Protein AF-A0AAV4M5F4-F1 (afdb_monomer)

Mean predicted aligned error: 12.58 Å

Secondary structure (DSSP, 8-state):
-HHHH-SHHHHHHIIIII-TTSS-TTHHHHSEEEEEGGG--TTTS-S--EETTEE-SEEEEES-B--TTSTTTTSBPHHHHHHHHHHHHHHHHHHHHHHHHHHHHHHHS-SS-HHHHHHHHHHHHHHHHHHHHHHHHHHHHHHHHHHHHHHHTTS------

Sequence (161 aa):
MIAYTSDFIPRLVYIFVTSDNQTLDGYINNSLSYFDANHFSDETRPYQKELDNVTVPVCRYQDYRNPPNQTDQYELNMKYWHIFAARLSFVVVFEHLVFFITSILAYMIPDIPKSVQQKIMRKRHLAREALYKTEAEEARTILETTEETLTGEGDSVILPC

Structure (mmCIF, N/CA/C/O backbone):
data_AF-A0AAV4M5F4-F1
#
_entry.id   AF-A0AAV4M5F4-F1
#
loop_
_atom_site.group_PDB
_atom_site.id
_atom_site.type_symbol
_atom_site.label_atom_id
_atom_site.label_alt_id
_atom_site.label_comp_id
_atom_site.label_asym_id
_atom_site.label_entity_id
_atom_site.label_seq_id
_atom_site.pdbx_PDB_ins_code
_atom_site.Cartn_x
_atom_site.Cartn_y
_atom_site.Cartn_z
_atom_site.occupancy
_atom_site.B_iso_or_equiv
_atom_site.auth_seq_id
_atom_site.auth_comp_id
_atom_site.auth_asym_id
_atom_site.auth_atom_id
_atom_site.pdbx_PDB_model_num
ATOM 1 N N . MET A 1 1 ? -9.154 -0.513 -0.444 1.00 59.09 1 MET A N 1
ATOM 2 C CA . MET A 1 1 ? -9.026 0.237 -1.717 1.00 59.09 1 MET A CA 1
ATOM 3 C C . MET A 1 1 ? -7.723 1.036 -1.779 1.00 59.09 1 MET A C 1
ATOM 5 O O . MET A 1 1 ? -6.934 0.783 -2.677 1.00 59.09 1 MET A O 1
ATOM 9 N N . ILE A 1 2 ? -7.439 1.899 -0.788 1.00 69.00 2 ILE A N 1
ATOM 10 C CA . ILE A 1 2 ? -6.253 2.784 -0.763 1.00 69.00 2 ILE A CA 1
ATOM 11 C C . ILE A 1 2 ? -4.922 2.033 -0.970 1.00 69.00 2 ILE A C 1
ATOM 13 O O . ILE A 1 2 ? -4.084 2.507 -1.717 1.00 69.00 2 ILE A O 1
ATOM 17 N N . ALA A 1 3 ? -4.726 0.841 -0.399 1.00 69.62 3 ALA A N 1
ATOM 18 C CA . ALA A 1 3 ? -3.448 0.123 -0.523 1.00 69.62 3 ALA A CA 1
ATOM 19 C C . ALA A 1 3 ? -3.118 -0.380 -1.946 1.00 69.62 3 ALA A C 1
ATOM 21 O O . ALA A 1 3 ? -1.946 -0.526 -2.290 1.00 69.62 3 ALA A O 1
ATOM 22 N N . TYR A 1 4 ? -4.140 -0.656 -2.762 1.00 70.00 4 TYR A N 1
ATOM 23 C CA . TYR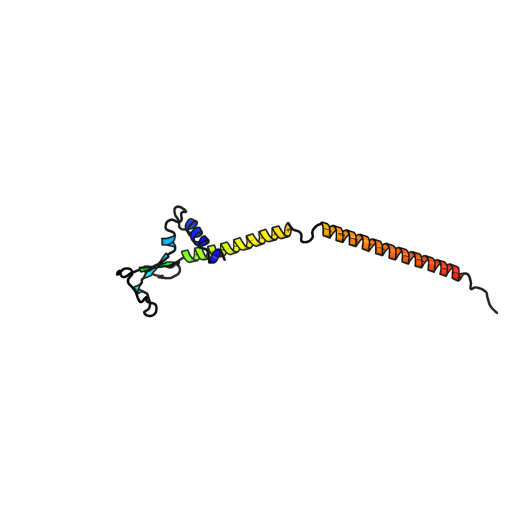 A 1 4 ? -3.973 -1.284 -4.078 1.00 70.00 4 TYR A CA 1
ATOM 24 C C . TYR A 1 4 ? -4.160 -0.306 -5.235 1.00 70.00 4 TYR A C 1
ATOM 26 O O . TYR A 1 4 ? -3.447 -0.412 -6.227 1.00 70.00 4 TYR A O 1
ATOM 34 N N . THR A 1 5 ? -5.082 0.654 -5.114 1.00 76.50 5 THR A N 1
ATOM 35 C CA . THR A 1 5 ? -5.358 1.628 -6.183 1.00 76.50 5 THR A CA 1
ATOM 36 C C . THR A 1 5 ? -4.598 2.943 -6.010 1.00 76.50 5 THR A C 1
ATOM 38 O O . THR A 1 5 ? -4.584 3.746 -6.935 1.00 76.50 5 THR A O 1
ATOM 41 N N . SER A 1 6 ? -3.993 3.194 -4.841 1.00 84.50 6 SER A N 1
ATOM 42 C CA . SER A 1 6 ? -3.204 4.406 -4.595 1.00 84.50 6 SER A CA 1
ATOM 43 C C . SER A 1 6 ? -1.714 4.163 -4.796 1.00 84.50 6 SER A C 1
ATOM 45 O O . SER A 1 6 ? -1.167 3.127 -4.413 1.00 84.50 6 SER A O 1
ATOM 47 N N . ASP A 1 7 ? -1.039 5.192 -5.298 1.00 84.50 7 ASP A N 1
ATOM 48 C CA . ASP A 1 7 ? 0.417 5.249 -5.426 1.00 84.50 7 ASP A CA 1
ATOM 49 C C . ASP A 1 7 ? 1.117 5.615 -4.099 1.00 84.50 7 ASP A C 1
ATOM 51 O O . ASP A 1 7 ? 2.319 5.861 -4.049 1.00 84.50 7 ASP A O 1
ATOM 55 N N . PHE A 1 8 ? 0.368 5.662 -2.993 1.00 89.19 8 PHE A N 1
ATOM 56 C CA . PHE A 1 8 ? 0.892 6.027 -1.677 1.00 89.19 8 PHE A CA 1
ATOM 57 C C . PHE A 1 8 ? 1.964 5.049 -1.171 1.00 89.19 8 PHE A C 1
ATOM 59 O O . PHE A 1 8 ? 3.065 5.466 -0.825 1.00 89.19 8 PHE A O 1
ATOM 66 N N . ILE A 1 9 ? 1.666 3.745 -1.166 1.00 91.00 9 ILE A N 1
ATOM 67 C CA . ILE A 1 9 ? 2.584 2.710 -0.665 1.00 91.00 9 ILE A CA 1
ATOM 68 C C . ILE A 1 9 ? 3.898 2.650 -1.461 1.00 91.00 9 ILE A C 1
ATOM 70 O O . ILE A 1 9 ? 4.954 2.732 -0.838 1.00 91.00 9 ILE A O 1
ATOM 74 N N . PRO A 1 10 ? 3.898 2.543 -2.804 1.00 91.06 10 PRO A N 1
ATOM 75 C CA . PRO A 1 10 ? 5.152 2.496 -3.558 1.00 91.06 10 PRO A CA 1
ATOM 76 C C . PRO A 1 10 ? 5.992 3.779 -3.428 1.00 91.06 10 PRO A C 1
ATOM 78 O O . PRO A 1 10 ? 7.217 3.682 -3.390 1.00 91.06 10 PRO A O 1
ATOM 81 N N . ARG A 1 11 ? 5.379 4.967 -3.300 1.00 91.94 11 ARG A N 1
ATOM 82 C CA . ARG A 1 11 ? 6.110 6.219 -3.010 1.00 91.94 11 ARG A CA 1
ATOM 83 C C . ARG A 1 11 ? 6.744 6.213 -1.626 1.00 91.94 11 ARG A C 1
ATOM 85 O O . ARG A 1 11 ? 7.887 6.633 -1.478 1.00 91.94 11 ARG A O 1
ATOM 92 N N . LEU A 1 12 ? 6.017 5.715 -0.628 1.00 91.25 12 LEU A N 1
ATOM 93 C CA . LEU A 1 12 ? 6.517 5.584 0.736 1.00 91.25 12 LEU A CA 1
ATOM 94 C C . LEU A 1 12 ? 7.715 4.629 0.787 1.00 91.25 12 LEU A C 1
ATOM 96 O O . LEU A 1 12 ? 8.767 4.981 1.313 1.00 91.25 12 LEU A O 1
ATOM 100 N N . VAL A 1 13 ? 7.580 3.450 0.175 1.00 92.50 13 VAL A N 1
ATOM 101 C CA . VAL A 1 13 ? 8.669 2.469 0.068 1.00 92.50 13 VAL A CA 1
ATOM 102 C C . VAL A 1 13 ? 9.872 3.078 -0.649 1.00 92.50 13 VAL A C 1
ATOM 104 O O . VAL A 1 13 ? 10.993 2.901 -0.187 1.00 92.50 13 VAL A O 1
ATOM 107 N N . TYR A 1 14 ? 9.662 3.844 -1.723 1.00 92.69 14 TYR A N 1
ATOM 108 C CA . TYR A 1 14 ? 10.759 4.526 -2.407 1.00 92.69 14 TYR A CA 1
ATOM 109 C C . TYR A 1 14 ? 11.510 5.492 -1.488 1.00 92.69 14 TYR A C 1
ATOM 111 O O . TYR A 1 14 ? 12.728 5.390 -1.390 1.00 92.69 14 TYR A O 1
ATOM 119 N N . ILE A 1 15 ? 10.800 6.378 -0.781 1.00 92.94 15 ILE A N 1
ATOM 120 C CA . ILE A 1 15 ? 11.410 7.340 0.150 1.00 92.94 15 ILE A CA 1
ATOM 121 C C . ILE A 1 15 ? 12.251 6.634 1.220 1.00 92.94 15 ILE A C 1
ATOM 123 O O . ILE A 1 15 ? 13.349 7.088 1.523 1.00 92.94 15 ILE A O 1
ATOM 127 N N . PHE A 1 16 ? 11.743 5.543 1.795 1.00 90.19 16 PHE A N 1
ATOM 128 C CA . PHE A 1 16 ? 12.391 4.895 2.938 1.00 90.19 16 PHE A CA 1
ATOM 129 C C . PHE A 1 16 ? 13.448 3.853 2.573 1.00 90.19 16 PHE A C 1
ATOM 131 O O . PHE A 1 16 ? 14.345 3.611 3.375 1.00 90.19 16 PHE A O 1
ATOM 138 N N . VAL A 1 17 ? 13.330 3.202 1.414 1.00 87.81 17 VAL A N 1
ATOM 139 C CA . VAL A 1 17 ? 14.173 2.048 1.051 1.00 87.81 17 VAL A CA 1
ATOM 140 C C . VAL A 1 17 ? 15.127 2.364 -0.097 1.00 87.81 17 VAL A C 1
ATOM 142 O O . VAL A 1 17 ? 16.195 1.770 -0.175 1.00 87.81 17 VAL A O 1
ATOM 145 N N . THR A 1 18 ? 14.744 3.247 -1.022 1.00 85.81 18 THR A N 1
ATOM 146 C CA . THR A 1 18 ? 15.498 3.478 -2.269 1.00 85.81 18 THR A CA 1
ATOM 147 C C . THR A 1 18 ? 16.088 4.883 -2.371 1.00 85.81 18 THR A C 1
ATOM 149 O O . THR A 1 18 ? 17.109 5.049 -3.024 1.00 85.81 18 THR A O 1
ATOM 152 N N . SER A 1 19 ? 15.454 5.893 -1.775 1.00 89.69 19 SER A N 1
ATOM 153 C CA . SER A 1 19 ? 15.880 7.289 -1.885 1.00 89.69 19 SER A CA 1
ATOM 154 C C . SER A 1 19 ? 17.017 7.603 -0.918 1.00 89.69 19 SER A C 1
ATOM 156 O O . SER A 1 19 ? 16.857 7.465 0.293 1.00 89.69 19 SER A O 1
ATOM 158 N N . ASP A 1 20 ? 18.133 8.107 -1.442 1.00 85.88 20 ASP A N 1
ATOM 159 C CA . ASP A 1 20 ? 19.289 8.513 -0.631 1.00 85.88 20 ASP A CA 1
ATOM 160 C C . ASP A 1 20 ? 18.984 9.746 0.240 1.00 85.88 20 ASP A C 1
ATOM 162 O O . ASP A 1 20 ? 19.462 9.866 1.365 1.00 85.88 20 ASP A O 1
ATOM 166 N N . ASN A 1 21 ? 18.142 10.654 -0.269 1.00 90.44 21 ASN A N 1
ATOM 167 C CA . ASN A 1 21 ? 17.805 11.931 0.372 1.00 90.44 21 ASN A CA 1
ATOM 168 C C . ASN A 1 21 ? 16.388 11.956 0.966 1.00 90.44 21 ASN A C 1
ATOM 170 O O . ASN A 1 21 ? 15.893 13.026 1.318 1.00 90.44 21 ASN A O 1
ATOM 174 N N . GLN A 1 22 ? 15.702 10.809 1.025 1.00 87.88 22 GLN A N 1
ATOM 175 C CA . GLN A 1 22 ? 14.302 10.696 1.464 1.00 87.88 22 GLN A CA 1
ATOM 176 C C . GLN A 1 22 ? 13.319 11.589 0.678 1.00 87.88 22 GLN A C 1
ATOM 178 O O . GLN A 1 22 ? 12.233 11.930 1.149 1.00 87.88 22 GLN A O 1
ATOM 183 N N . THR A 1 23 ? 13.681 11.965 -0.546 1.00 91.56 23 THR A N 1
ATOM 184 C CA . THR A 1 23 ? 12.843 12.746 -1.458 1.00 91.56 23 THR A CA 1
ATOM 185 C C . THR A 1 23 ? 12.236 11.839 -2.527 1.00 91.56 23 THR A C 1
ATOM 187 O O . THR A 1 23 ? 12.680 10.710 -2.747 1.00 91.56 23 THR A O 1
ATOM 190 N N . LEU A 1 24 ? 11.218 12.338 -3.233 1.00 91.62 24 LEU A N 1
ATOM 191 C CA . LEU A 1 24 ? 10.663 11.672 -4.418 1.00 91.62 24 LEU A CA 1
ATOM 192 C C . LEU A 1 24 ? 11.484 11.927 -5.688 1.00 91.62 24 LEU A C 1
ATOM 194 O O . LEU A 1 24 ? 11.034 11.581 -6.784 1.00 91.62 24 LEU A O 1
ATOM 198 N N . ASP A 1 25 ? 12.660 12.540 -5.568 1.00 93.38 25 ASP A N 1
ATOM 199 C CA . ASP A 1 25 ? 13.485 12.797 -6.736 1.00 93.38 25 ASP A CA 1
ATOM 200 C C . ASP A 1 25 ? 13.904 11.471 -7.382 1.00 93.38 25 ASP A C 1
ATOM 202 O O . ASP A 1 25 ? 14.235 10.505 -6.694 1.00 93.38 25 ASP A O 1
ATOM 206 N N . GLY A 1 26 ? 13.774 11.384 -8.703 1.00 91.38 26 GLY A N 1
ATOM 207 C CA . GLY A 1 26 ? 13.987 10.145 -9.452 1.00 91.38 26 GLY A CA 1
ATOM 208 C C . GLY A 1 26 ? 12.909 9.059 -9.295 1.00 91.38 26 GLY A C 1
ATOM 209 O O . GLY A 1 26 ? 13.020 8.029 -9.962 1.00 91.38 26 GLY A O 1
ATOM 210 N N . TYR A 1 27 ? 11.838 9.270 -8.512 1.00 92.38 27 TYR A N 1
ATOM 211 C CA . TYR A 1 27 ? 10.799 8.250 -8.282 1.00 92.38 27 TYR A CA 1
ATOM 212 C C . TYR A 1 27 ? 10.211 7.701 -9.585 1.00 92.38 27 TYR A C 1
ATOM 214 O O . TYR A 1 27 ? 10.117 6.489 -9.750 1.00 92.38 27 TYR A O 1
ATOM 222 N N . ILE A 1 28 ? 9.872 8.587 -10.528 1.00 92.88 28 ILE A N 1
ATOM 223 C CA . ILE A 1 28 ? 9.308 8.200 -11.829 1.00 92.88 28 ILE A CA 1
ATOM 224 C C . ILE A 1 28 ? 10.301 7.360 -12.635 1.00 92.88 28 ILE A C 1
ATOM 226 O O . ILE A 1 28 ? 9.920 6.364 -13.230 1.00 92.88 28 ILE A O 1
ATOM 230 N N . ASN A 1 29 ? 11.591 7.700 -12.627 1.00 92.06 29 ASN A N 1
ATOM 231 C CA . ASN A 1 29 ? 12.590 6.883 -13.319 1.00 92.06 29 ASN A CA 1
ATOM 232 C C . ASN A 1 29 ? 12.774 5.508 -12.658 1.00 92.06 29 ASN A C 1
ATOM 234 O O . ASN A 1 29 ? 13.103 4.551 -13.350 1.00 92.06 29 ASN A O 1
ATOM 238 N N . ASN A 1 30 ? 12.552 5.399 -11.346 1.00 90.31 30 ASN A N 1
ATOM 239 C CA . ASN A 1 30 ? 12.645 4.139 -10.613 1.00 90.31 30 ASN A CA 1
ATOM 240 C C . ASN A 1 30 ? 11.373 3.273 -10.704 1.00 90.31 30 ASN A C 1
ATOM 242 O O . ASN A 1 30 ? 11.467 2.052 -10.589 1.00 90.31 30 ASN A O 1
ATOM 246 N N . SER A 1 31 ? 10.194 3.878 -10.873 1.00 92.38 31 SER A N 1
ATOM 247 C CA . SER A 1 31 ? 8.910 3.170 -10.998 1.00 92.38 31 SER A CA 1
ATOM 248 C C . SER A 1 31 ? 8.586 2.718 -12.425 1.00 92.38 31 SER A C 1
ATOM 250 O O . SER A 1 31 ? 7.541 2.108 -12.656 1.00 92.38 31 SER A O 1
ATOM 252 N N . LEU A 1 32 ? 9.474 3.012 -13.375 1.00 94.25 32 LEU A N 1
ATOM 253 C CA . LEU A 1 32 ? 9.362 2.611 -14.768 1.00 94.25 32 LEU A CA 1
ATOM 254 C C . LEU A 1 32 ? 10.349 1.486 -15.092 1.00 94.25 32 LEU A C 1
ATOM 256 O O . LEU A 1 32 ? 11.537 1.569 -14.781 1.00 94.25 32 LEU A O 1
ATOM 260 N N . SER A 1 33 ? 9.860 0.470 -15.795 1.00 94.19 33 SER A N 1
ATOM 261 C CA . SER A 1 33 ? 10.661 -0.616 -16.363 1.00 94.19 33 SER A CA 1
ATOM 262 C C . SER A 1 33 ? 10.961 -0.363 -17.835 1.00 94.19 33 SER A C 1
ATOM 264 O O . SER A 1 33 ? 10.149 0.223 -18.552 1.00 94.19 33 SER A O 1
ATOM 266 N N . TYR A 1 34 ? 12.126 -0.822 -18.291 1.00 94.00 34 TYR A N 1
ATOM 267 C CA . TYR A 1 34 ? 12.562 -0.694 -19.682 1.00 94.00 34 TYR A CA 1
ATOM 268 C C . TYR A 1 34 ? 12.098 -1.894 -20.510 1.00 94.00 34 TYR A C 1
ATOM 270 O O . TYR A 1 34 ? 12.251 -3.039 -20.088 1.00 94.00 34 TYR A O 1
ATOM 278 N N . PHE A 1 35 ? 11.578 -1.631 -21.704 1.00 92.50 35 PHE A N 1
ATOM 279 C CA . PHE A 1 35 ? 11.166 -2.630 -22.684 1.00 92.50 35 PHE A CA 1
ATOM 280 C C . PHE A 1 35 ? 11.836 -2.363 -24.029 1.00 92.50 35 PHE A C 1
ATOM 282 O O . PHE A 1 35 ? 11.812 -1.230 -24.501 1.00 92.50 35 PHE A O 1
ATOM 289 N N . ASP A 1 36 ? 12.412 -3.388 -24.652 1.00 91.88 36 ASP A N 1
ATOM 290 C CA . ASP A 1 36 ? 13.025 -3.249 -25.975 1.00 91.88 36 ASP A CA 1
ATOM 291 C C . ASP A 1 36 ? 11.938 -3.413 -27.041 1.00 91.88 36 ASP A C 1
ATOM 293 O O . ASP A 1 36 ? 11.239 -4.427 -27.073 1.00 91.88 36 ASP A O 1
ATOM 297 N N . ALA A 1 37 ? 11.785 -2.422 -27.920 1.00 88.50 37 ALA A N 1
ATOM 298 C CA . ALA A 1 37 ? 10.754 -2.439 -28.953 1.00 88.50 37 ALA A CA 1
ATOM 299 C C . ALA A 1 37 ? 10.955 -3.565 -29.988 1.00 88.50 37 ALA A C 1
ATOM 301 O O . ALA A 1 37 ? 10.028 -3.907 -30.726 1.00 88.50 37 ALA A O 1
ATOM 302 N N . ASN A 1 38 ? 12.136 -4.180 -30.047 1.00 87.56 38 ASN A N 1
ATOM 303 C CA . ASN A 1 38 ? 12.393 -5.325 -30.918 1.00 87.56 38 ASN A CA 1
ATOM 304 C C . ASN A 1 38 ? 11.844 -6.639 -30.349 1.00 87.56 38 ASN A C 1
ATOM 306 O O . ASN A 1 38 ? 11.634 -7.582 -31.110 1.00 87.56 38 ASN A O 1
ATOM 310 N N . HIS A 1 39 ? 11.560 -6.702 -29.045 1.00 89.50 39 HIS A N 1
ATOM 311 C CA . HIS A 1 39 ? 11.030 -7.898 -28.384 1.00 89.50 39 HIS A CA 1
ATOM 312 C C . HIS A 1 39 ? 9.500 -8.039 -28.486 1.00 89.50 39 HIS A C 1
ATOM 314 O O . HIS A 1 39 ? 8.933 -8.990 -27.948 1.00 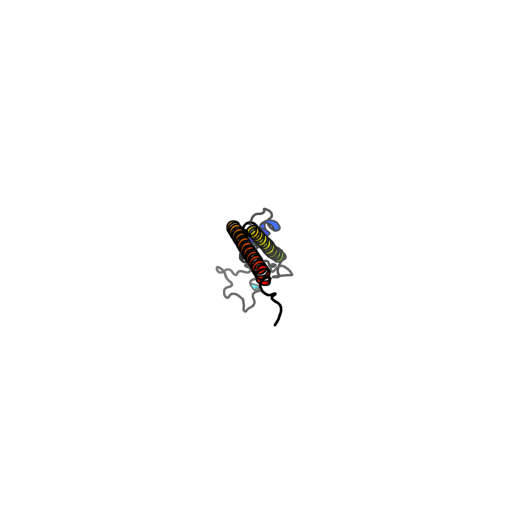89.50 39 HIS A O 1
ATOM 320 N N . PHE A 1 40 ? 8.810 -7.137 -29.195 1.00 87.62 40 PHE A N 1
ATOM 321 C CA . PHE A 1 40 ? 7.394 -7.325 -29.524 1.00 87.62 40 PHE A CA 1
ATOM 322 C C . PHE A 1 40 ? 7.201 -8.501 -30.491 1.00 87.62 40 PHE A C 1
ATOM 324 O O . PHE A 1 40 ? 7.842 -8.550 -31.551 1.00 87.62 40 PHE A O 1
ATOM 331 N N . SER A 1 41 ? 6.256 -9.391 -30.164 1.00 87.69 41 SER A N 1
ATOM 332 C CA . SER A 1 41 ? 5.783 -10.424 -31.092 1.00 87.69 41 SER A CA 1
ATOM 333 C C . SER A 1 41 ? 5.106 -9.785 -32.304 1.00 87.69 41 SER A C 1
ATOM 335 O O . SER A 1 41 ? 4.578 -8.674 -32.213 1.00 87.69 41 SER A O 1
ATOM 337 N N . ASP A 1 42 ? 5.094 -10.482 -33.440 1.00 86.19 42 ASP A N 1
ATOM 338 C CA . ASP A 1 42 ? 4.540 -9.932 -34.683 1.00 86.19 42 ASP A CA 1
ATOM 339 C C . ASP A 1 42 ? 3.049 -9.558 -34.565 1.00 86.19 42 ASP A C 1
ATOM 341 O O . ASP A 1 42 ? 2.598 -8.635 -35.236 1.00 86.19 42 ASP A O 1
ATOM 345 N N . GLU A 1 4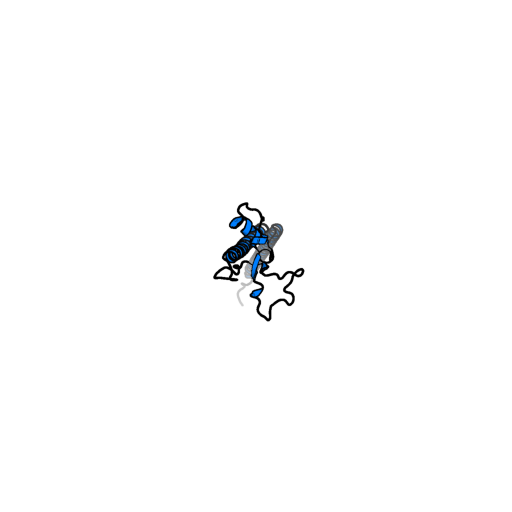3 ? 2.309 -10.199 -33.655 1.00 86.12 43 GLU A N 1
ATOM 346 C CA . GLU A 1 43 ? 0.891 -9.921 -33.380 1.00 86.12 43 GLU A CA 1
ATOM 347 C C . GLU A 1 43 ? 0.656 -8.707 -32.464 1.00 86.12 43 GLU A C 1
ATOM 349 O O . GLU A 1 43 ? -0.378 -8.050 -32.560 1.00 86.12 43 GLU A O 1
ATOM 354 N N . THR A 1 44 ? 1.588 -8.412 -31.550 1.00 85.56 44 THR A N 1
ATOM 355 C CA . THR A 1 44 ? 1.428 -7.356 -30.523 1.00 85.56 44 THR A CA 1
ATOM 356 C C . THR A 1 44 ? 2.188 -6.077 -30.852 1.00 85.56 44 THR A C 1
ATOM 358 O O . THR A 1 44 ? 2.075 -5.071 -30.147 1.00 85.56 44 THR A O 1
ATOM 361 N N . ARG A 1 45 ? 2.978 -6.108 -31.925 1.00 83.75 45 ARG A N 1
ATOM 362 C CA . ARG A 1 45 ? 3.811 -4.997 -32.358 1.00 83.75 45 ARG A CA 1
ATOM 363 C C . ARG A 1 45 ? 2.953 -3.799 -32.785 1.00 83.75 45 ARG A C 1
ATOM 365 O O . ARG A 1 45 ? 2.030 -3.961 -33.582 1.00 83.75 45 ARG A O 1
ATOM 372 N N . PRO A 1 46 ? 3.278 -2.581 -32.323 1.00 82.88 46 PRO A N 1
ATOM 373 C CA . PRO A 1 46 ? 2.554 -1.389 -32.740 1.00 82.88 46 PRO A CA 1
ATOM 374 C C . PRO A 1 46 ? 2.744 -1.116 -34.238 1.00 82.88 46 PRO A C 1
ATOM 376 O O . PRO A 1 46 ? 3.849 -1.241 -34.770 1.00 82.88 46 PRO A O 1
ATOM 379 N N . TYR A 1 47 ? 1.665 -0.693 -34.906 1.00 78.56 47 TYR A N 1
ATOM 380 C CA . TYR A 1 47 ? 1.680 -0.298 -36.322 1.00 78.56 47 TYR A CA 1
ATOM 381 C C . TYR A 1 47 ? 2.625 0.878 -36.591 1.00 78.56 47 TYR A C 1
ATOM 383 O O . TYR A 1 47 ? 3.254 0.948 -37.643 1.00 78.56 47 TYR A O 1
ATOM 391 N N . GLN A 1 48 ? 2.744 1.786 -35.623 1.00 75.56 48 GLN A N 1
ATOM 392 C CA . GLN A 1 48 ? 3.626 2.940 -35.684 1.00 75.56 48 GLN A CA 1
ATOM 393 C C . GLN A 1 48 ? 4.806 2.729 -34.728 1.00 75.56 48 GLN A C 1
ATOM 395 O O . GLN A 1 48 ? 4.643 2.750 -33.511 1.00 75.56 48 GLN A O 1
ATOM 400 N N . LYS A 1 49 ? 5.999 2.510 -35.295 1.00 71.56 49 LYS A N 1
ATOM 401 C CA . LYS A 1 49 ? 7.271 2.400 -34.549 1.00 71.56 49 LYS A CA 1
ATOM 402 C C . LYS A 1 49 ? 7.973 3.743 -34.345 1.00 71.56 49 LYS A C 1
ATOM 404 O O . LYS A 1 49 ? 8.975 3.816 -33.633 1.00 71.56 49 LYS A O 1
ATOM 409 N N . GLU A 1 50 ? 7.476 4.779 -35.011 1.00 78.50 50 GLU A N 1
ATOM 410 C CA . GLU A 1 50 ? 8.087 6.097 -35.042 1.00 78.50 50 GLU A CA 1
ATOM 411 C C . GLU A 1 50 ? 7.267 7.092 -34.237 1.00 78.50 50 GLU A C 1
ATOM 413 O O . GLU A 1 50 ? 6.077 7.295 -34.490 1.00 78.50 50 GLU A O 1
ATOM 418 N N . LEU A 1 51 ? 7.933 7.732 -33.285 1.00 79.38 51 LEU A N 1
ATOM 419 C CA . LEU A 1 51 ? 7.425 8.905 -32.595 1.00 79.38 51 LEU A CA 1
ATOM 420 C C . LEU A 1 51 ? 8.187 10.103 -33.168 1.00 79.38 51 LEU A C 1
ATOM 422 O O . LEU A 1 51 ? 9.414 10.103 -33.145 1.00 79.38 51 LEU A O 1
ATOM 426 N N . ASP A 1 52 ? 7.481 11.073 -33.749 1.00 81.44 52 ASP A N 1
ATOM 427 C CA . ASP A 1 52 ? 8.078 12.252 -34.401 1.00 81.44 52 ASP A CA 1
ATOM 428 C C . ASP A 1 52 ? 9.143 11.922 -35.474 1.00 81.44 52 ASP A C 1
ATOM 430 O O . ASP A 1 52 ? 10.206 12.538 -35.526 1.00 81.44 52 ASP A O 1
ATOM 434 N N . ASN A 1 53 ? 8.868 10.939 -36.345 1.00 80.69 53 ASN A N 1
ATOM 435 C CA . ASN A 1 53 ? 9.792 10.415 -37.373 1.00 80.69 53 ASN A CA 1
ATOM 436 C C . ASN A 1 53 ? 11.103 9.822 -36.814 1.00 80.69 53 ASN A C 1
ATOM 438 O O . ASN A 1 53 ? 12.092 9.687 -37.537 1.00 80.69 53 ASN A O 1
ATOM 442 N N . VAL A 1 54 ? 11.130 9.463 -35.526 1.00 83.19 54 VAL A N 1
ATOM 443 C CA . VAL A 1 54 ? 12.259 8.781 -34.887 1.00 83.19 54 VAL A CA 1
ATOM 444 C C . VAL A 1 54 ? 11.819 7.394 -34.439 1.00 83.19 54 VAL A C 1
ATOM 446 O O . VAL A 1 54 ? 10.854 7.240 -33.690 1.00 83.19 54 VAL A O 1
ATOM 449 N N . THR A 1 55 ? 12.543 6.363 -34.879 1.00 81.88 55 THR A N 1
ATOM 450 C CA . THR A 1 55 ? 12.336 4.994 -34.392 1.00 81.88 55 THR A CA 1
ATOM 451 C C . THR A 1 55 ? 12.688 4.921 -32.909 1.00 81.88 55 THR A C 1
ATOM 453 O O . THR A 1 55 ? 13.819 5.225 -32.529 1.00 81.88 55 THR A O 1
ATOM 456 N N . VAL A 1 56 ? 11.740 4.502 -32.068 1.00 83.88 56 VAL A N 1
ATOM 457 C CA . VAL A 1 56 ? 11.958 4.368 -30.619 1.00 83.88 56 VAL A CA 1
ATOM 458 C C . VAL A 1 56 ? 12.509 2.968 -30.318 1.00 83.88 56 VAL A C 1
ATOM 460 O O . VAL A 1 56 ? 11.767 1.995 -30.453 1.00 83.88 56 VAL A O 1
ATOM 463 N N . PRO A 1 57 ? 13.786 2.821 -29.910 1.00 85.94 57 PRO A N 1
ATOM 464 C CA . PRO A 1 57 ? 14.368 1.502 -29.659 1.00 85.94 57 PRO A CA 1
ATOM 465 C C . PRO A 1 57 ? 13.910 0.903 -28.322 1.00 85.94 57 PRO A C 1
ATOM 467 O O . PRO A 1 57 ? 13.807 -0.311 -28.188 1.00 85.94 57 PRO A O 1
ATOM 470 N N . VAL A 1 58 ? 13.630 1.746 -27.322 1.00 89.62 58 VAL A N 1
ATOM 471 C CA . VAL A 1 58 ? 13.297 1.319 -25.958 1.00 89.62 58 VAL A CA 1
ATOM 472 C C . VAL A 1 58 ? 12.125 2.136 -25.431 1.00 89.62 58 VAL A C 1
ATOM 474 O O . VAL A 1 58 ? 12.168 3.366 -25.416 1.00 89.62 58 VAL A O 1
ATOM 477 N N . CYS A 1 59 ? 11.099 1.444 -24.949 1.00 89.56 59 CYS A N 1
ATOM 478 C CA . CYS A 1 59 ? 9.922 2.020 -24.311 1.00 89.56 59 CYS A CA 1
ATOM 479 C C . CYS A 1 59 ? 9.997 1.847 -22.790 1.00 89.56 59 CYS A C 1
ATOM 481 O O . CYS A 1 59 ? 10.674 0.953 -22.280 1.00 89.56 59 CYS A O 1
ATOM 483 N N . ARG A 1 60 ? 9.280 2.693 -22.047 1.00 92.56 60 ARG A N 1
ATOM 484 C CA . ARG A 1 60 ? 9.150 2.580 -20.590 1.00 92.56 60 ARG A CA 1
ATOM 485 C C . ARG A 1 60 ? 7.693 2.372 -20.205 1.00 92.56 60 ARG A C 1
ATOM 487 O O . ARG A 1 60 ? 6.821 3.045 -20.744 1.00 92.56 60 ARG A O 1
ATOM 494 N N . TYR A 1 61 ? 7.438 1.467 -19.269 1.00 92.44 61 TYR A N 1
ATOM 495 C CA . TYR A 1 61 ? 6.099 1.182 -18.752 1.00 92.44 61 TYR A CA 1
ATOM 496 C C . TYR A 1 61 ? 6.129 1.086 -17.229 1.00 92.44 61 TYR A C 1
ATOM 498 O O . TYR A 1 61 ? 7.173 0.822 -16.633 1.00 92.44 61 TYR A O 1
ATOM 506 N N . G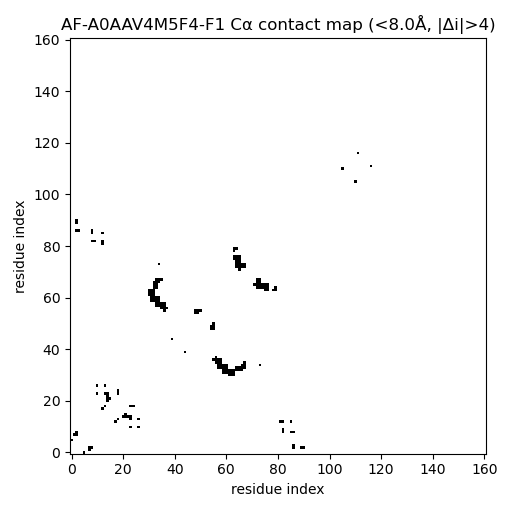LN A 1 62 ? 4.990 1.350 -16.597 1.00 92.62 62 GLN A N 1
ATOM 507 C CA . GLN A 1 62 ? 4.874 1.346 -15.144 1.00 92.62 62 GLN A CA 1
ATOM 508 C C . GLN A 1 62 ? 4.822 -0.092 -14.621 1.00 92.62 62 GLN A C 1
ATOM 510 O O . GLN A 1 62 ? 3.758 -0.706 -14.579 1.00 92.62 62 GLN A O 1
ATOM 515 N N . ASP A 1 63 ? 5.980 -0.620 -14.232 1.00 92.00 63 ASP A N 1
ATOM 516 C CA . ASP A 1 63 ? 6.130 -1.927 -13.593 1.00 92.00 63 ASP A CA 1
ATOM 517 C C . ASP A 1 63 ? 7.497 -2.016 -12.887 1.00 92.00 63 ASP A C 1
ATOM 519 O O . ASP A 1 63 ? 8.363 -1.158 -13.085 1.00 92.00 63 ASP A O 1
ATOM 523 N N . TYR A 1 64 ? 7.710 -3.065 -12.092 1.00 92.69 64 TYR A N 1
ATOM 524 C CA . TYR A 1 64 ? 8.949 -3.344 -11.358 1.00 92.69 64 TYR A CA 1
ATOM 525 C C . TYR A 1 64 ? 9.621 -4.626 -11.871 1.00 92.69 64 TYR A C 1
ATOM 527 O O . TYR A 1 64 ? 9.731 -5.627 -11.155 1.00 92.69 64 TYR A O 1
ATOM 535 N N . ARG A 1 65 ? 10.067 -4.590 -13.127 1.00 94.62 65 ARG A N 1
ATOM 536 C CA . ARG A 1 65 ? 10.707 -5.701 -13.834 1.00 94.62 65 ARG A CA 1
ATOM 537 C C . ARG A 1 65 ? 12.151 -5.394 -14.198 1.00 94.62 65 ARG A C 1
ATOM 539 O O . ARG A 1 65 ? 12.570 -4.236 -14.250 1.00 94.62 65 ARG A O 1
ATOM 546 N N . ASN A 1 66 ? 12.910 -6.447 -14.456 1.00 94.12 66 ASN A N 1
ATOM 547 C CA . ASN A 1 66 ? 14.295 -6.312 -14.873 1.00 94.12 66 ASN A CA 1
ATOM 548 C C . ASN A 1 66 ? 14.409 -5.780 -16.315 1.00 94.12 66 ASN A C 1
ATOM 550 O O . ASN A 1 66 ? 13.602 -6.149 -17.177 1.00 94.12 66 ASN A O 1
ATOM 554 N N . PRO A 1 67 ? 15.406 -4.921 -16.596 1.00 93.19 67 PRO A N 1
ATOM 555 C CA . PRO A 1 67 ? 15.709 -4.431 -17.935 1.00 93.19 67 PRO A CA 1
ATOM 556 C C . PRO A 1 67 ? 16.128 -5.552 -18.906 1.00 93.19 67 PRO A C 1
ATOM 558 O O . PRO A 1 67 ? 16.566 -6.618 -18.475 1.00 93.19 67 PRO A O 1
ATOM 561 N N . PRO A 1 68 ? 16.096 -5.283 -20.227 1.00 91.50 68 PRO A N 1
ATOM 562 C CA . PRO A 1 68 ? 16.488 -6.247 -21.264 1.00 91.50 68 PRO A CA 1
ATOM 563 C C . PRO A 1 68 ? 17.953 -6.706 -21.211 1.00 91.50 68 PRO A C 1
ATOM 565 O O . PRO A 1 68 ? 18.297 -7.718 -21.802 1.00 91.50 68 PRO A O 1
ATOM 568 N N . ASN A 1 69 ? 18.835 -5.965 -20.531 1.00 89.12 69 ASN A N 1
ATOM 569 C CA . ASN A 1 69 ? 20.275 -6.249 -20.484 1.00 89.12 69 ASN A CA 1
ATOM 570 C C . ASN A 1 69 ? 20.689 -7.165 -19.309 1.00 89.12 69 ASN A C 1
ATOM 572 O O . ASN A 1 69 ? 21.867 -7.238 -18.965 1.00 89.12 69 ASN A O 1
ATOM 576 N N . GLN A 1 70 ? 19.733 -7.805 -18.630 1.00 89.56 70 GLN A N 1
ATOM 577 C CA . GLN A 1 70 ? 19.995 -8.743 -17.534 1.00 89.56 70 GLN A CA 1
ATOM 578 C C . GLN A 1 70 ? 19.579 -10.168 -17.915 1.00 89.56 70 GLN A C 1
ATOM 580 O O . GLN A 1 70 ? 18.722 -10.366 -18.772 1.00 89.56 70 GLN A O 1
ATOM 585 N N . THR A 1 71 ? 20.195 -11.166 -17.272 1.00 90.00 71 THR A N 1
ATOM 586 C CA . THR A 1 71 ? 19.937 -12.597 -17.520 1.00 90.00 71 THR A CA 1
ATOM 587 C C . THR A 1 71 ? 18.467 -12.968 -17.301 1.00 90.00 71 THR A C 1
ATOM 589 O O . THR A 1 71 ? 17.905 -13.760 -18.050 1.00 90.00 71 THR A O 1
ATOM 592 N N . ASP A 1 72 ? 17.843 -12.363 -16.297 1.00 91.31 72 ASP A N 1
ATOM 593 C CA . ASP A 1 72 ? 16.448 -12.497 -15.879 1.00 91.31 72 ASP A CA 1
ATOM 594 C C . ASP A 1 72 ? 15.574 -11.373 -16.469 1.00 91.31 72 ASP A C 1
ATOM 596 O O . ASP A 1 72 ? 14.793 -10.721 -15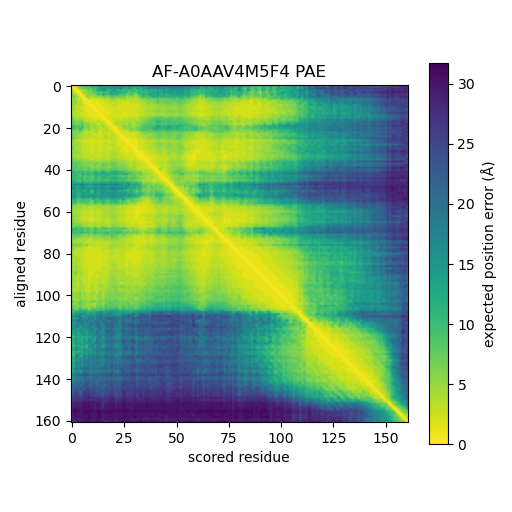.768 1.00 91.31 72 ASP A O 1
ATOM 600 N N . GLN A 1 73 ? 15.741 -11.104 -17.770 1.00 92.31 73 GLN A N 1
ATOM 601 C CA . GLN A 1 73 ? 15.031 -10.040 -18.488 1.00 92.31 73 GLN A CA 1
ATOM 602 C C . GLN A 1 73 ? 13.507 -10.141 -18.333 1.00 92.31 73 GLN A C 1
ATOM 604 O O . GLN A 1 73 ? 12.912 -11.208 -18.475 1.00 92.31 73 GLN A O 1
ATOM 609 N N . TYR A 1 74 ? 12.863 -9.000 -18.075 1.00 92.00 74 TYR A N 1
ATOM 610 C CA . TYR A 1 74 ? 11.409 -8.873 -17.913 1.00 92.00 74 TYR A CA 1
ATOM 611 C C . TYR A 1 74 ? 10.785 -9.674 -16.764 1.00 92.00 74 TYR A C 1
ATOM 613 O O . TYR A 1 74 ? 9.563 -9.622 -16.590 1.00 92.00 74 TYR A O 1
ATOM 621 N N . GLU A 1 75 ? 11.582 -10.355 -15.943 1.00 94.69 75 GLU A N 1
ATOM 622 C CA . GLU A 1 75 ? 11.108 -10.960 -14.703 1.00 94.69 75 GLU A CA 1
ATOM 623 C C . GLU A 1 75 ? 10.890 -9.905 -13.613 1.00 94.69 75 GLU A C 1
ATOM 625 O O . GLU A 1 75 ? 11.366 -8.770 -13.701 1.00 94.69 75 GLU A O 1
ATOM 630 N N . LEU A 1 76 ? 10.112 -10.269 -12.591 1.00 93.69 76 LEU A N 1
ATOM 631 C CA . LEU A 1 76 ? 9.826 -9.395 -11.458 1.00 93.69 76 LEU A CA 1
ATOM 632 C C . LEU A 1 76 ? 11.078 -9.226 -10.598 1.00 93.69 76 LEU A C 1
ATOM 634 O O . LEU A 1 76 ? 11.633 -10.199 -10.091 1.00 93.69 76 LEU A O 1
ATOM 638 N N . ASN A 1 77 ? 11.472 -7.979 -10.366 1.00 92.06 77 ASN A N 1
ATOM 639 C CA . ASN A 1 77 ? 12.619 -7.669 -9.522 1.00 92.06 77 ASN A CA 1
ATOM 640 C C . ASN A 1 77 ? 12.230 -7.740 -8.027 1.00 92.06 77 ASN A C 1
ATOM 642 O O . ASN A 1 77 ? 11.065 -7.594 -7.658 1.00 92.06 77 ASN A O 1
ATOM 646 N N . MET A 1 78 ? 13.205 -7.859 -7.127 1.00 90.69 78 MET A N 1
ATOM 647 C CA . MET A 1 78 ? 13.033 -7.741 -5.671 1.00 90.69 78 MET A CA 1
ATOM 648 C C . MET A 1 78 ? 12.270 -6.480 -5.230 1.00 90.69 78 MET A C 1
ATOM 650 O O . MET A 1 78 ? 11.526 -6.520 -4.249 1.00 90.69 78 MET A O 1
ATOM 654 N N . 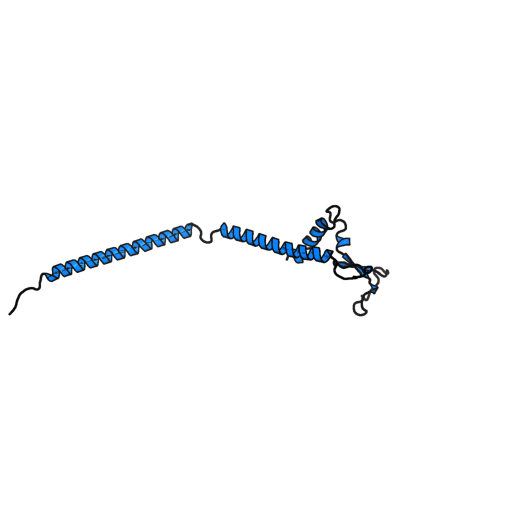LYS A 1 79 ? 12.372 -5.369 -5.975 1.00 91.00 79 LYS A N 1
ATOM 655 C CA . LYS A 1 79 ? 11.580 -4.148 -5.716 1.00 91.00 79 LYS A CA 1
ATOM 656 C C . LYS A 1 79 ? 10.071 -4.418 -5.709 1.00 91.00 79 LYS A C 1
ATOM 658 O O . LYS A 1 79 ? 9.364 -3.901 -4.844 1.00 91.00 79 LYS A O 1
ATOM 663 N N . TYR A 1 80 ? 9.592 -5.255 -6.632 1.00 92.62 80 TYR A N 1
ATOM 664 C CA . TYR A 1 80 ? 8.192 -5.668 -6.690 1.00 92.62 80 TYR A CA 1
ATOM 665 C C . TYR A 1 80 ? 7.767 -6.334 -5.378 1.00 92.62 80 TYR A C 1
ATOM 667 O O . TYR A 1 80 ? 6.758 -5.957 -4.783 1.00 92.62 80 TYR A O 1
ATOM 675 N N . TRP A 1 81 ? 8.573 -7.281 -4.897 1.00 93.75 81 TRP A N 1
ATOM 676 C CA . TRP A 1 81 ? 8.285 -8.055 -3.692 1.00 93.75 81 TRP A CA 1
ATOM 677 C C . TRP A 1 81 ? 8.271 -7.199 -2.428 1.00 93.75 81 TRP A C 1
ATOM 679 O O . TRP A 1 81 ? 7.386 -7.371 -1.590 1.00 93.75 81 TRP A O 1
ATOM 689 N N . HIS A 1 82 ? 9.173 -6.222 -2.312 1.00 92.44 82 HIS A N 1
ATOM 690 C CA . HIS A 1 82 ? 9.143 -5.267 -1.202 1.00 92.44 82 HIS A CA 1
ATOM 691 C C . HIS A 1 82 ? 7.854 -4.440 -1.182 1.00 92.44 82 HIS A C 1
ATOM 693 O O . HIS A 1 82 ? 7.227 -4.295 -0.133 1.00 92.44 82 HIS A O 1
ATOM 699 N N . ILE A 1 83 ? 7.422 -3.936 -2.340 1.00 91.88 83 ILE A N 1
ATOM 700 C CA . ILE A 1 83 ? 6.184 -3.154 -2.448 1.00 91.88 83 ILE A CA 1
ATOM 701 C C . ILE A 1 83 ? 4.965 -4.041 -2.186 1.00 91.88 83 ILE A C 1
ATOM 703 O O . ILE A 1 83 ? 4.034 -3.620 -1.499 1.00 91.88 83 ILE A O 1
ATOM 707 N N . PHE A 1 84 ? 4.971 -5.275 -2.688 1.00 92.38 84 PHE A N 1
ATOM 708 C CA . PHE A 1 84 ? 3.915 -6.251 -2.441 1.00 92.38 84 PHE A CA 1
ATOM 709 C C . PHE A 1 84 ? 3.771 -6.559 -0.943 1.00 92.38 84 PHE A C 1
ATOM 711 O O . PHE A 1 84 ? 2.673 -6.447 -0.394 1.00 92.38 84 PHE A O 1
ATOM 718 N N . ALA A 1 85 ? 4.880 -6.859 -0.263 1.00 93.69 85 ALA A N 1
ATOM 719 C CA . ALA A 1 85 ? 4.896 -7.105 1.175 1.00 93.69 85 ALA A CA 1
ATOM 720 C C . ALA A 1 85 ? 4.431 -5.876 1.974 1.00 93.69 85 ALA A C 1
ATOM 722 O O . ALA A 1 85 ? 3.629 -6.013 2.897 1.00 93.69 85 ALA A O 1
ATOM 723 N N . ALA A 1 86 ? 4.866 -4.671 1.586 1.00 92.81 86 ALA A N 1
ATOM 724 C CA . ALA A 1 86 ? 4.442 -3.422 2.219 1.00 92.81 86 ALA A CA 1
ATOM 725 C C . ALA A 1 86 ? 2.941 -3.137 2.034 1.00 92.81 86 ALA A C 1
ATOM 727 O O . ALA A 1 86 ? 2.282 -2.632 2.944 1.00 92.81 86 ALA A O 1
ATOM 728 N N . ARG A 1 87 ? 2.367 -3.477 0.873 1.00 92.56 87 ARG A N 1
ATOM 729 C CA . ARG A 1 87 ? 0.916 -3.376 0.645 1.00 92.56 87 ARG A CA 1
ATOM 730 C C . ARG A 1 87 ? 0.149 -4.328 1.556 1.00 92.56 87 ARG A C 1
ATOM 732 O O . ARG A 1 87 ? -0.838 -3.910 2.158 1.00 92.56 87 ARG A O 1
ATOM 739 N N . LEU A 1 88 ? 0.609 -5.574 1.680 1.00 93.06 88 LEU A N 1
ATOM 740 C CA . LEU A 1 88 ? -0.021 -6.568 2.547 1.00 93.06 88 LEU A CA 1
ATOM 741 C C . LEU A 1 88 ? 0.050 -6.148 4.021 1.00 93.06 88 LEU A C 1
ATOM 743 O O . LEU A 1 88 ? -0.966 -6.172 4.714 1.00 93.06 88 LEU A O 1
ATOM 747 N N . SER A 1 89 ? 1.219 -5.706 4.490 1.00 93.19 89 SER A N 1
ATOM 748 C CA . SER A 1 89 ? 1.389 -5.272 5.880 1.00 93.19 89 SER A CA 1
ATOM 749 C C . SER A 1 89 ? 0.531 -4.051 6.208 1.00 93.19 89 SER A C 1
ATOM 751 O O . SER A 1 89 ? -0.100 -4.017 7.263 1.00 93.19 89 SER A O 1
ATOM 753 N N . PHE A 1 90 ? 0.430 -3.085 5.290 1.00 91.31 90 PHE A N 1
ATOM 754 C CA . PHE A 1 90 ? -0.436 -1.923 5.465 1.00 91.31 90 PHE A CA 1
ATOM 755 C C . PHE A 1 90 ? -1.908 -2.320 5.625 1.00 91.31 90 PHE A C 1
ATOM 757 O O . PHE A 1 90 ? -2.591 -1.772 6.488 1.00 91.31 90 PHE A O 1
ATOM 764 N N . VAL A 1 91 ? -2.395 -3.278 4.827 1.00 91.94 91 VAL A N 1
ATOM 765 C CA . VAL A 1 91 ? -3.777 -3.775 4.941 1.00 91.94 91 VAL A CA 1
ATOM 766 C C . VAL A 1 91 ? -4.012 -4.390 6.316 1.00 91.94 91 VAL A C 1
ATOM 768 O O . VAL A 1 91 ? -4.962 -3.994 6.985 1.00 91.94 91 VAL A O 1
ATOM 771 N N . VAL A 1 92 ? -3.117 -5.276 6.762 1.00 94.88 92 VAL A N 1
ATOM 772 C CA . VAL A 1 92 ? -3.226 -5.935 8.071 1.00 94.88 92 VAL A CA 1
ATOM 773 C C . VAL A 1 92 ? -3.223 -4.903 9.201 1.00 94.88 92 VAL A C 1
ATOM 775 O O . VAL A 1 92 ? -4.113 -4.917 10.046 1.00 94.88 92 VAL A O 1
ATOM 778 N N . VAL A 1 93 ? -2.272 -3.967 9.218 1.00 94.69 93 VAL A N 1
ATOM 779 C CA . VAL A 1 93 ? -2.189 -2.940 10.274 1.00 94.69 93 VAL A CA 1
ATOM 780 C C . VAL A 1 93 ? -3.429 -2.047 10.285 1.00 94.69 93 VAL A C 1
ATOM 782 O O . VAL A 1 93 ? -3.982 -1.776 11.350 1.00 94.69 93 VAL A O 1
ATOM 785 N N . PHE A 1 94 ? -3.883 -1.599 9.113 1.00 92.62 94 PHE A N 1
ATOM 786 C CA . PHE A 1 94 ? -5.055 -0.735 9.005 1.00 92.62 94 PHE A CA 1
ATOM 787 C C . PHE A 1 94 ? -6.334 -1.451 9.451 1.00 92.62 94 PHE A C 1
ATOM 789 O O . PHE A 1 94 ? -7.151 -0.868 10.161 1.00 92.62 94 PHE A O 1
ATOM 796 N N . GLU A 1 95 ? -6.490 -2.720 9.085 1.00 93.88 95 GLU A N 1
ATOM 797 C CA . GLU A 1 95 ? -7.596 -3.562 9.532 1.00 93.88 95 GLU A CA 1
ATOM 798 C C . GLU A 1 95 ? -7.622 -3.683 11.062 1.00 93.88 95 GLU A C 1
ATOM 800 O O . GLU A 1 95 ? -8.636 -3.370 11.688 1.00 93.88 95 GLU A O 1
ATOM 805 N N . HIS A 1 96 ? -6.491 -4.035 11.681 1.00 96.50 96 HIS A N 1
ATOM 806 C CA . HIS A 1 96 ? -6.392 -4.144 13.139 1.00 96.50 96 HIS A CA 1
ATOM 807 C C . HIS A 1 96 ? -6.655 -2.803 13.835 1.00 96.50 96 HIS A C 1
ATOM 809 O O . HIS A 1 96 ? -7.310 -2.771 14.876 1.00 96.50 96 HIS A O 1
ATOM 815 N N . LEU A 1 97 ? -6.197 -1.688 13.257 1.00 96.19 97 LEU A N 1
ATOM 816 C CA . LEU A 1 97 ? -6.466 -0.347 13.778 1.00 96.19 97 LEU A CA 1
ATOM 817 C C . LEU A 1 97 ? -7.966 -0.024 13.758 1.00 96.19 97 LEU A C 1
ATOM 819 O O . LEU A 1 97 ? -8.506 0.458 14.754 1.00 96.19 97 LEU A O 1
ATOM 823 N N . VAL A 1 98 ? -8.651 -0.302 12.647 1.00 95.62 98 VAL A N 1
ATOM 824 C CA . VAL A 1 98 ? -10.099 -0.079 12.529 1.00 95.62 98 VAL A CA 1
ATOM 825 C C . VAL A 1 98 ? -10.865 -0.982 13.496 1.00 95.62 98 VAL A C 1
ATOM 827 O O . VAL A 1 98 ? -11.766 -0.501 14.187 1.00 95.62 98 VAL A O 1
ATOM 830 N N . PHE A 1 99 ? -10.491 -2.257 13.619 1.00 95.94 99 PHE A N 1
ATOM 831 C CA . PHE A 1 99 ? -11.089 -3.158 14.608 1.00 95.94 99 PHE A CA 1
ATOM 832 C C . PHE A 1 99 ? -10.874 -2.680 16.041 1.00 95.94 99 PHE A C 1
ATOM 834 O O . PHE A 1 99 ? -11.801 -2.710 16.849 1.00 95.94 99 PHE A O 1
ATOM 841 N N . PHE A 1 100 ? -9.687 -2.176 16.360 1.00 96.75 100 PHE A N 1
ATOM 842 C CA . PHE A 1 100 ? -9.404 -1.623 17.676 1.00 96.75 100 PHE A CA 1
ATOM 843 C C . PHE A 1 100 ? -10.253 -0.378 17.972 1.00 96.75 100 PHE A C 1
ATOM 845 O O . PHE A 1 100 ? -10.896 -0.306 19.018 1.00 96.75 100 PHE A O 1
ATOM 852 N N . ILE A 1 101 ? -10.325 0.575 17.037 1.00 96.12 101 ILE A N 1
ATOM 853 C CA . ILE A 1 101 ? -11.124 1.799 17.202 1.00 96.12 101 ILE A CA 1
ATOM 854 C C . ILE A 1 101 ? -12.611 1.461 17.342 1.00 96.12 101 ILE A C 1
ATOM 856 O O . ILE A 1 101 ? -13.277 1.977 18.236 1.00 96.12 101 ILE A O 1
ATOM 860 N N . THR A 1 102 ? -13.137 0.576 16.497 1.00 93.06 102 THR A N 1
ATOM 861 C CA . THR A 1 102 ? -14.542 0.146 16.578 1.00 93.06 102 THR A CA 1
ATOM 862 C C . THR A 1 102 ? -14.837 -0.602 17.876 1.00 93.06 102 THR A C 1
ATOM 864 O O . THR A 1 102 ? -15.884 -0.366 18.475 1.00 93.06 102 THR A O 1
ATOM 867 N N . SER A 1 103 ? -13.897 -1.408 18.378 1.00 91.31 103 SER A N 1
ATOM 868 C CA . SER A 1 103 ? -14.012 -2.061 19.691 1.00 91.31 103 SER A CA 1
ATOM 869 C C . SER A 1 103 ? -14.045 -1.045 20.833 1.00 91.31 103 SER A C 1
ATOM 871 O O . SER A 1 103 ? -14.873 -1.159 21.735 1.00 91.31 103 SER A O 1
ATOM 873 N N . ILE A 1 104 ? -13.195 -0.013 20.786 1.00 94.50 104 ILE A N 1
ATOM 874 C CA . ILE A 1 104 ? -13.233 1.086 21.761 1.00 94.50 104 ILE A CA 1
ATOM 875 C C . ILE A 1 104 ? -14.568 1.828 21.686 1.00 94.50 104 ILE A C 1
ATOM 877 O O . ILE A 1 104 ? -15.143 2.144 22.723 1.00 94.50 104 ILE A O 1
ATOM 881 N N . LEU A 1 105 ? -15.072 2.118 20.486 1.00 91.75 105 LEU A N 1
ATOM 882 C CA . LEU A 1 105 ? -16.353 2.807 20.317 1.00 91.75 105 LEU A CA 1
ATOM 883 C C . LEU A 1 105 ? -17.517 1.979 20.870 1.00 91.75 105 LEU A C 1
ATOM 885 O O . LEU A 1 105 ? -18.351 2.528 21.588 1.00 91.75 105 LEU A O 1
ATOM 889 N N . ALA A 1 106 ? -17.530 0.671 20.608 1.00 88.50 106 ALA A N 1
ATOM 890 C CA . ALA A 1 106 ? -18.504 -0.253 21.184 1.00 88.50 106 ALA A CA 1
ATOM 891 C C . ALA A 1 106 ? -18.393 -0.329 22.716 1.00 88.50 106 ALA A C 1
ATOM 893 O O . ALA A 1 106 ? -19.398 -0.437 23.412 1.00 88.50 106 ALA A O 1
ATOM 894 N N . TYR A 1 107 ? -17.181 -0.218 23.265 1.00 87.75 107 TYR A N 1
ATOM 895 C CA . TYR A 1 107 ? -16.983 -0.146 24.711 1.00 87.75 107 TYR A CA 1
ATOM 896 C C . TYR A 1 107 ? -17.454 1.192 25.308 1.00 87.75 107 TYR A C 1
ATOM 898 O O . TYR A 1 107 ? -18.047 1.219 26.387 1.00 87.75 107 TYR A O 1
ATOM 906 N N . MET A 1 108 ? -17.200 2.311 24.623 1.00 87.38 108 MET A N 1
ATOM 907 C CA . MET A 1 108 ? -17.556 3.651 25.103 1.00 87.38 108 MET A CA 1
ATOM 908 C C . MET A 1 108 ? -19.059 3.938 25.030 1.00 87.38 108 MET A C 1
ATOM 910 O O . MET A 1 108 ? -19.578 4.643 25.898 1.00 87.38 108 MET A O 1
ATOM 914 N N . ILE A 1 109 ? -19.757 3.421 24.017 1.00 85.38 109 ILE A N 1
ATOM 915 C CA . ILE A 1 109 ? -21.204 3.586 23.851 1.00 85.38 109 ILE A CA 1
ATOM 916 C C . ILE A 1 109 ? -21.872 2.265 24.246 1.00 85.38 109 ILE A C 1
ATOM 918 O O . ILE A 1 109 ? -22.043 1.399 23.394 1.00 85.38 109 ILE A O 1
ATOM 922 N N . PRO A 1 110 ? -22.263 2.076 25.520 1.00 69.94 110 PRO A N 1
ATOM 923 C CA . PRO A 1 110 ? -23.015 0.891 25.891 1.00 69.94 110 PRO A CA 1
ATOM 924 C C . PRO A 1 110 ? -24.358 0.892 25.153 1.00 69.94 110 PRO A C 1
ATOM 926 O O . PRO A 1 110 ? -25.101 1.875 25.218 1.00 69.94 110 PRO A O 1
ATOM 929 N N . ASP A 1 111 ? -24.689 -0.233 24.516 1.00 70.00 111 ASP A N 1
ATOM 930 C CA . ASP A 1 111 ? -25.916 -0.435 23.725 1.00 70.00 111 ASP A CA 1
ATOM 931 C C . ASP A 1 111 ? -27.212 -0.098 24.485 1.00 70.00 111 ASP A C 1
ATOM 933 O O . ASP A 1 111 ? -28.259 0.154 23.887 1.00 70.00 111 ASP A O 1
ATOM 937 N N . ILE A 1 112 ? -27.162 -0.077 25.822 1.00 74.31 112 ILE A N 1
ATOM 938 C CA . ILE A 1 112 ? -28.292 0.280 26.675 1.00 74.31 112 ILE A CA 1
ATOM 939 C C . ILE A 1 112 ? -27.972 1.581 27.420 1.00 74.31 112 ILE A C 1
ATOM 941 O O . ILE A 1 112 ? -27.161 1.578 28.353 1.00 74.31 112 ILE A O 1
ATOM 945 N N . PRO A 1 113 ? -28.651 2.696 27.096 1.00 74.94 113 PRO A N 1
ATOM 946 C CA . PRO A 1 113 ? -28.485 3.927 27.850 1.00 74.94 113 PRO A CA 1
ATOM 947 C C . PRO A 1 113 ? -28.968 3.728 29.294 1.00 74.94 113 PRO A C 1
ATOM 949 O O . PRO A 1 113 ? -29.986 3.075 29.549 1.00 74.94 113 PRO A O 1
ATOM 952 N N . LYS A 1 114 ? -28.271 4.338 30.262 1.00 72.12 114 LYS A N 1
ATOM 953 C CA . LYS A 1 114 ? -28.560 4.194 31.707 1.00 72.12 114 LYS A CA 1
ATOM 954 C C . LYS A 1 114 ? -30.026 4.474 32.073 1.00 72.12 114 LYS A C 1
ATOM 956 O O . LYS A 1 114 ? -30.573 3.843 32.974 1.00 72.12 114 LYS A O 1
ATOM 961 N N . SER A 1 115 ? -30.691 5.369 31.341 1.00 77.94 115 SER A N 1
ATOM 962 C CA . SER A 1 115 ? -32.109 5.696 31.535 1.00 77.94 115 SER A CA 1
ATOM 963 C C . SER A 1 115 ? -33.047 4.510 31.267 1.00 77.94 115 SER A C 1
ATOM 965 O O . SER A 1 115 ? -34.072 4.365 31.936 1.00 77.94 115 SER A O 1
ATOM 967 N N . VAL A 1 116 ? -32.702 3.628 30.324 1.00 83.44 116 VAL A N 1
ATOM 968 C CA . VAL A 1 116 ? -33.462 2.405 30.033 1.00 83.44 116 VAL A CA 1
ATOM 969 C C . VAL A 1 116 ? -33.199 1.352 31.105 1.00 83.44 116 VAL A C 1
ATOM 971 O O . VAL A 1 116 ? -34.153 0.740 31.580 1.00 83.44 116 VAL A O 1
ATOM 974 N N . GLN A 1 117 ? -31.956 1.206 31.576 1.00 82.50 117 GLN A N 1
ATOM 975 C CA . GLN A 1 117 ? -31.641 0.310 32.699 1.00 82.50 117 GLN A CA 1
ATOM 976 C C . GLN A 1 117 ? -32.432 0.678 33.963 1.00 82.50 117 GLN A C 1
ATOM 978 O O . GLN A 1 117 ? -33.034 -0.192 34.593 1.00 82.50 117 GLN A O 1
ATOM 983 N N . GLN A 1 118 ? -32.516 1.971 34.290 1.00 84.81 118 GLN A N 1
ATOM 984 C CA . GLN A 1 118 ? -33.318 2.456 35.418 1.00 84.81 118 GLN A CA 1
ATOM 985 C C . GLN A 1 118 ? -34.810 2.142 35.243 1.00 84.81 118 GLN A C 1
ATOM 987 O O . GLN A 1 118 ? -35.464 1.686 36.183 1.00 84.81 118 GLN A O 1
ATOM 992 N N . LYS A 1 119 ? -35.355 2.328 34.032 1.00 88.00 119 LYS A N 1
ATOM 993 C CA . LYS A 1 119 ? -36.750 1.968 33.725 1.00 88.00 119 LYS A CA 1
ATOM 994 C C . LYS A 1 119 ? -36.994 0.463 33.859 1.00 88.00 119 LYS A C 1
ATOM 996 O O . LYS A 1 119 ? -38.024 0.079 34.408 1.00 88.00 119 LYS A O 1
ATOM 1001 N N . ILE A 1 120 ? -36.064 -0.380 33.403 1.00 89.62 120 ILE A N 1
ATOM 1002 C CA . ILE A 1 120 ? -36.152 -1.842 33.539 1.00 89.62 120 ILE A CA 1
ATOM 1003 C C . ILE A 1 120 ? -36.134 -2.237 35.018 1.00 89.62 120 ILE A C 1
ATOM 1005 O O . ILE A 1 120 ? -37.011 -2.979 35.455 1.00 89.62 120 ILE A O 1
ATOM 1009 N N . MET A 1 121 ? -35.196 -1.703 35.804 1.00 91.19 121 MET A N 1
ATOM 1010 C CA . MET A 1 121 ? -35.089 -2.000 37.235 1.00 91.19 121 MET A CA 1
ATOM 1011 C C . MET A 1 121 ? -36.349 -1.577 37.998 1.00 91.19 121 MET A C 1
ATOM 1013 O O . MET A 1 121 ? -36.882 -2.362 38.781 1.00 91.19 121 MET A O 1
ATOM 1017 N N . ARG A 1 122 ? -36.887 -0.386 37.702 1.00 94.69 122 ARG A N 1
ATOM 1018 C CA . ARG A 1 122 ? -38.143 0.099 38.291 1.00 94.69 122 ARG A CA 1
ATOM 1019 C C . ARG A 1 122 ? -39.329 -0.800 37.944 1.00 94.69 122 ARG A C 1
ATOM 1021 O O . ARG A 1 122 ? -40.089 -1.158 38.838 1.00 94.69 122 ARG A O 1
ATOM 1028 N N . LYS A 1 123 ? -39.487 -1.186 36.671 1.00 95.25 123 LYS A N 1
ATOM 1029 C CA . LYS A 1 123 ? -40.555 -2.113 36.255 1.00 95.25 123 LYS A CA 1
ATOM 1030 C C . LYS A 1 123 ? -40.433 -3.461 36.966 1.00 95.25 123 LYS A C 1
ATOM 1032 O O . LYS A 1 123 ? -41.439 -3.998 37.412 1.00 95.25 123 LYS A O 1
ATOM 1037 N N . ARG A 1 124 ? -39.210 -3.981 37.109 1.00 93.19 124 ARG A N 1
ATOM 1038 C CA . ARG A 1 124 ? -38.939 -5.257 37.786 1.00 93.19 124 ARG A CA 1
ATOM 1039 C C . ARG A 1 124 ? -39.273 -5.199 39.278 1.00 93.19 124 ARG A C 1
ATOM 1041 O O . ARG A 1 124 ? -39.806 -6.163 39.813 1.00 93.19 124 ARG A O 1
ATOM 1048 N N . HIS A 1 125 ? -38.989 -4.070 39.926 1.00 94.38 125 HIS A N 1
ATOM 1049 C CA . HIS A 1 125 ? -39.341 -3.847 41.326 1.00 94.38 125 HIS A CA 1
ATOM 1050 C C . HIS A 1 125 ? -40.860 -3.797 41.527 1.00 94.38 125 HIS A C 1
ATOM 1052 O O . HIS A 1 125 ? -41.385 -4.581 42.308 1.00 94.38 125 HIS A O 1
ATOM 1058 N N . LEU A 1 126 ? -41.567 -2.975 40.741 1.00 96.69 126 LEU A N 1
ATOM 1059 C CA . LEU A 1 126 ? -43.031 -2.870 40.807 1.00 96.69 126 LEU A CA 1
ATOM 1060 C C . LEU A 1 126 ? -43.728 -4.208 40.513 1.00 96.69 126 LEU A C 1
ATOM 1062 O O . LEU A 1 126 ? -44.687 -4.560 41.191 1.00 96.69 126 LEU A O 1
ATOM 1066 N N . ALA A 1 127 ? -43.232 -4.977 39.538 1.00 96.31 127 ALA A N 1
ATOM 1067 C CA . ALA A 1 127 ? -43.761 -6.309 39.242 1.00 96.31 127 ALA A CA 1
ATOM 1068 C C . ALA A 1 127 ? -43.593 -7.277 40.425 1.00 96.31 127 ALA A C 1
ATOM 1070 O O . ALA A 1 127 ? -44.488 -8.066 40.710 1.00 96.31 127 ALA A O 1
ATOM 1071 N N . ARG A 1 128 ? -42.464 -7.200 41.139 1.00 94.81 128 ARG A N 1
ATOM 1072 C CA . ARG A 1 128 ? -42.202 -8.038 42.313 1.00 94.81 128 ARG A CA 1
ATOM 1073 C C . ARG A 1 128 ? -43.087 -7.655 43.499 1.00 94.81 128 ARG A C 1
ATOM 1075 O O . ARG A 1 128 ? -43.590 -8.536 44.183 1.00 94.81 128 ARG A O 1
ATOM 1082 N N . GLU A 1 129 ? -43.298 -6.362 43.730 1.00 96.12 129 GLU A N 1
ATOM 1083 C CA . GLU A 1 129 ? -44.226 -5.895 44.767 1.00 96.12 129 GLU A CA 1
ATOM 1084 C C . GLU A 1 129 ? -45.670 -6.314 44.481 1.00 96.12 129 GLU A C 1
ATOM 1086 O O . GLU A 1 129 ? -46.387 -6.677 45.410 1.00 96.12 129 GLU A O 1
ATOM 1091 N N . ALA A 1 130 ? -46.092 -6.290 43.211 1.00 94.88 130 ALA A N 1
ATOM 1092 C CA . ALA A 1 130 ? -47.416 -6.762 42.818 1.00 94.88 130 ALA A CA 1
ATOM 1093 C C . ALA A 1 130 ? -47.608 -8.250 43.156 1.00 94.88 130 ALA A C 1
ATOM 1095 O O . ALA A 1 130 ? -48.614 -8.590 43.767 1.00 94.88 130 ALA A O 1
ATOM 1096 N N . LEU A 1 131 ? -46.619 -9.101 42.852 1.00 95.44 131 LEU A N 1
ATOM 1097 C CA . LEU A 1 131 ? -46.659 -10.532 43.184 1.00 95.44 131 LEU A CA 1
ATOM 1098 C C . LEU A 1 131 ? -46.715 -10.797 44.698 1.00 95.44 131 LEU A C 1
ATOM 1100 O O . LEU A 1 131 ? -47.505 -11.615 45.151 1.00 95.44 131 LEU A O 1
ATOM 1104 N N . TYR A 1 132 ? -45.925 -10.083 45.507 1.00 95.62 132 TYR A N 1
ATOM 1105 C CA . TYR A 1 132 ? -45.972 -10.277 46.963 1.00 95.62 132 TYR A CA 1
ATOM 1106 C C . TYR A 1 132 ? -47.312 -9.867 47.574 1.00 95.62 132 TYR A C 1
ATOM 1108 O O . TYR A 1 132 ? -47.762 -10.485 48.534 1.00 95.62 132 TYR A O 1
ATOM 1116 N N . LYS A 1 133 ? -47.949 -8.817 47.041 1.00 94.75 133 LYS A N 1
ATOM 1117 C CA . LYS A 1 133 ? -49.277 -8.403 47.504 1.00 94.75 133 LYS A CA 1
ATOM 1118 C C . LYS A 1 133 ? -50.333 -9.443 47.155 1.00 94.75 133 LYS A C 1
ATOM 1120 O O . LYS A 1 133 ? -51.133 -9.757 48.024 1.00 94.75 133 LYS A O 1
ATOM 1125 N N . THR A 1 134 ? -50.290 -10.011 45.948 1.00 94.31 134 THR A N 1
ATOM 1126 C CA . THR A 1 134 ? -51.217 -11.083 45.564 1.00 94.31 134 THR A CA 1
ATOM 1127 C C . THR A 1 134 ? -51.016 -12.331 46.421 1.00 94.31 134 THR A C 1
ATOM 1129 O O . THR A 1 134 ? -51.992 -12.858 46.935 1.00 94.31 134 THR A O 1
ATOM 1132 N N . GLU A 1 135 ? -49.770 -12.749 46.677 1.00 94.56 135 GLU A N 1
ATOM 1133 C CA . GLU A 1 135 ? -49.483 -13.894 47.561 1.00 94.56 135 GLU A CA 1
ATOM 1134 C C . GLU A 1 135 ? -49.946 -13.642 49.010 1.00 94.56 135 GLU A C 1
ATOM 1136 O O . GLU A 1 135 ? -50.478 -14.536 49.667 1.00 94.56 135 GLU A O 1
ATOM 1141 N N . ALA A 1 136 ? -49.768 -12.421 49.526 1.00 93.12 136 ALA A N 1
ATOM 1142 C CA . ALA A 1 136 ? -50.210 -12.056 50.872 1.00 93.12 136 ALA A CA 1
ATOM 1143 C C . ALA A 1 136 ? -51.741 -11.964 50.996 1.00 93.12 136 ALA A C 1
ATOM 1145 O O . ALA A 1 136 ? -52.286 -12.316 52.044 1.00 93.12 136 ALA A O 1
ATOM 1146 N N . GLU A 1 137 ? -52.425 -11.486 49.953 1.00 93.69 137 GLU A N 1
ATOM 1147 C CA . GLU A 1 137 ? -53.889 -11.487 49.873 1.00 93.69 137 GLU A CA 1
ATOM 1148 C C . GLU A 1 137 ? -54.427 -12.920 49.800 1.00 93.69 137 GLU A C 1
ATOM 1150 O O . GLU A 1 137 ? -55.269 -13.274 50.620 1.00 93.69 137 GLU A O 1
ATOM 1155 N N . GLU A 1 138 ? -53.875 -13.776 48.932 1.00 94.06 138 GLU A N 1
ATOM 1156 C CA . GLU A 1 138 ? -54.247 -15.198 48.846 1.00 94.06 138 GLU A CA 1
ATOM 1157 C C . GLU A 1 138 ? -54.056 -15.925 50.187 1.00 94.06 138 GLU A C 1
ATOM 1159 O O . GLU A 1 138 ? -54.959 -16.623 50.651 1.00 94.06 138 GLU A O 1
ATOM 1164 N N . ALA A 1 139 ? -52.919 -15.722 50.864 1.00 89.75 139 ALA A N 1
ATOM 1165 C CA . ALA A 1 139 ? -52.665 -16.317 52.176 1.00 89.75 139 ALA A CA 1
ATOM 1166 C C . ALA A 1 139 ? -53.656 -15.833 53.250 1.00 89.75 139 ALA A C 1
ATOM 1168 O O . ALA A 1 139 ? -54.077 -16.625 54.094 1.00 89.75 139 ALA A O 1
ATOM 1169 N N . ARG A 1 140 ? -54.054 -14.553 53.221 1.00 90.12 140 ARG A N 1
ATOM 1170 C CA . ARG A 1 140 ? -55.094 -14.025 54.120 1.00 90.12 140 ARG A CA 1
ATOM 1171 C C . ARG A 1 140 ? -56.453 -14.660 53.849 1.00 90.12 140 ARG A C 1
ATOM 1173 O O . ARG A 1 140 ? -57.095 -15.090 54.801 1.00 90.12 140 ARG A O 1
ATOM 1180 N N . THR A 1 141 ? -56.860 -14.767 52.585 1.00 92.12 141 THR A N 1
ATOM 1181 C CA . THR A 1 141 ? -58.138 -15.391 52.213 1.00 92.12 141 THR A CA 1
ATOM 1182 C C . THR A 1 141 ? -58.190 -16.866 52.625 1.00 92.12 141 THR A C 1
ATOM 1184 O O . THR A 1 141 ? -59.228 -17.326 53.097 1.00 92.12 141 THR A O 1
ATOM 1187 N N . ILE A 1 142 ? -57.075 -17.604 52.522 1.00 90.88 142 ILE A N 1
ATOM 1188 C CA . ILE A 1 142 ? -56.976 -18.998 52.999 1.00 90.88 142 ILE A CA 1
ATOM 1189 C C . ILE A 1 142 ? -57.130 -19.087 54.524 1.00 90.88 142 ILE A C 1
ATOM 1191 O O . ILE A 1 142 ? -57.796 -19.994 55.020 1.00 90.88 142 ILE A O 1
ATOM 1195 N N . LEU A 1 143 ? -56.531 -18.164 55.283 1.00 89.06 143 LEU A N 1
ATOM 1196 C CA . LEU A 1 143 ? -56.668 -18.141 56.742 1.00 89.06 143 LEU A CA 1
ATOM 1197 C C . LEU A 1 143 ? -58.108 -17.832 57.172 1.00 89.06 143 LEU A C 1
ATOM 1199 O O . LEU A 1 143 ? -58.624 -18.549 58.022 1.00 89.06 143 LEU A O 1
ATOM 1203 N N . GLU A 1 144 ? -58.772 -16.856 56.542 1.00 86.75 144 GLU A N 1
ATOM 1204 C CA . GLU A 1 144 ? -60.195 -16.565 56.790 1.00 86.75 144 GLU A CA 1
ATOM 1205 C C . GLU A 1 144 ? -61.092 -17.759 56.445 1.00 86.75 144 GLU A C 1
ATOM 1207 O O . GLU A 1 144 ? -61.920 -18.147 57.260 1.00 86.75 144 GLU A O 1
ATOM 1212 N N . THR A 1 145 ? -60.889 -18.414 55.296 1.00 82.44 145 THR A N 1
ATOM 1213 C CA . THR A 1 145 ? -61.665 -19.625 54.960 1.00 82.44 145 THR A CA 1
ATOM 1214 C C . THR A 1 145 ? -61.374 -20.781 55.912 1.00 82.44 145 THR A C 1
ATOM 1216 O O . THR A 1 145 ? -62.287 -21.525 56.253 1.00 82.44 145 THR A O 1
ATOM 1219 N N . THR A 1 146 ? -60.138 -20.938 56.396 1.00 78.62 146 THR A N 1
ATOM 1220 C CA . THR A 1 146 ? -59.806 -21.967 57.399 1.00 78.62 146 THR A CA 1
ATOM 1221 C C . THR A 1 146 ? -60.445 -21.653 58.755 1.00 78.62 146 THR A C 1
ATOM 1223 O O . THR A 1 146 ? -60.924 -22.565 59.423 1.00 78.62 146 THR A O 1
ATOM 1226 N N . GLU A 1 147 ? -60.502 -20.380 59.153 1.00 75.56 147 GLU A N 1
ATOM 1227 C CA . GLU A 1 147 ? -61.171 -19.922 60.376 1.00 75.56 147 GLU A CA 1
ATOM 1228 C C . GLU A 1 147 ? -62.700 -20.073 60.280 1.00 75.56 147 GLU A C 1
ATOM 1230 O O . GLU A 1 147 ? -63.327 -20.564 61.219 1.00 75.56 147 GLU A O 1
ATOM 1235 N N . GLU A 1 148 ? -63.300 -19.780 59.123 1.00 67.81 148 GLU A N 1
ATOM 1236 C CA . GLU A 1 148 ? -64.711 -20.074 58.831 1.00 67.81 148 GLU A CA 1
ATOM 1237 C C . GLU A 1 148 ? -64.999 -21.584 58.800 1.00 67.81 148 GLU A C 1
ATOM 1239 O O . GLU A 1 148 ? -66.039 -22.026 59.281 1.00 67.81 148 GLU A O 1
ATOM 1244 N N . THR A 1 149 ? -64.066 -22.410 58.315 1.00 61.62 149 THR A N 1
ATOM 1245 C CA . THR A 1 149 ? -64.224 -23.877 58.334 1.00 61.62 149 THR A CA 1
ATOM 1246 C C . THR A 1 149 ? -64.105 -24.421 59.765 1.00 61.62 149 THR A C 1
ATOM 1248 O O . THR A 1 149 ? -64.884 -25.281 60.162 1.00 61.62 149 THR A O 1
ATOM 1251 N N . LEU A 1 150 ? -63.198 -23.874 60.584 1.00 60.56 150 LEU A N 1
ATOM 1252 C CA . LEU A 1 150 ? -63.044 -24.236 62.001 1.00 60.56 150 LEU A CA 1
ATOM 1253 C C . LEU A 1 150 ? -64.209 -23.753 62.877 1.00 60.56 150 LEU A C 1
ATOM 1255 O O . LEU A 1 150 ? -64.508 -24.382 63.890 1.00 60.56 150 LEU A O 1
ATOM 1259 N N . THR A 1 151 ? -64.870 -22.657 62.503 1.00 57.41 151 THR A N 1
ATOM 1260 C CA . THR A 1 151 ? -66.081 -22.166 63.183 1.00 57.41 151 THR A CA 1
ATOM 1261 C C . THR A 1 151 ? -67.358 -22.836 62.661 1.00 57.41 151 THR A C 1
ATOM 1263 O O . THR A 1 151 ? -68.308 -22.991 63.426 1.00 57.41 151 THR A O 1
ATOM 1266 N N . GLY A 1 152 ? -67.365 -23.328 61.416 1.00 50.78 152 GLY A N 1
ATOM 1267 C CA . GLY A 1 152 ? -68.429 -24.156 60.831 1.00 50.78 152 GLY A CA 1
ATOM 1268 C C . GLY A 1 152 ? -68.421 -25.627 61.276 1.00 50.78 152 GLY A C 1
ATOM 1269 O O . GLY A 1 152 ? -69.475 -26.259 61.310 1.00 50.78 152 GLY A O 1
ATOM 1270 N N . GLU A 1 153 ? -67.278 -26.162 61.717 1.00 46.50 153 GLU A N 1
ATOM 1271 C CA . GLU A 1 153 ? -67.171 -27.488 62.359 1.00 46.50 153 GLU A CA 1
ATOM 1272 C C . GLU A 1 153 ? -67.667 -27.479 63.831 1.00 46.50 153 GLU A C 1
ATOM 1274 O O . GLU A 1 153 ? -67.465 -28.435 64.580 1.00 46.50 153 GLU A O 1
ATOM 1279 N N . GLY A 1 154 ? -68.308 -26.386 64.272 1.00 46.53 154 GLY A N 1
ATOM 1280 C CA . GLY A 1 154 ? -68.958 -26.252 65.580 1.00 46.53 154 GLY A CA 1
ATOM 1281 C C . GLY A 1 154 ? -70.439 -26.658 65.618 1.00 46.53 154 GLY A C 1
ATOM 1282 O O . GLY A 1 154 ? -70.957 -26.887 66.708 1.00 46.53 154 GLY A O 1
ATOM 1283 N N . ASP A 1 155 ? -71.105 -26.815 64.465 1.00 47.03 155 ASP A N 1
ATOM 1284 C CA . ASP A 1 155 ? -72.567 -27.004 64.380 1.00 47.03 155 ASP A CA 1
ATOM 1285 C C . ASP A 1 15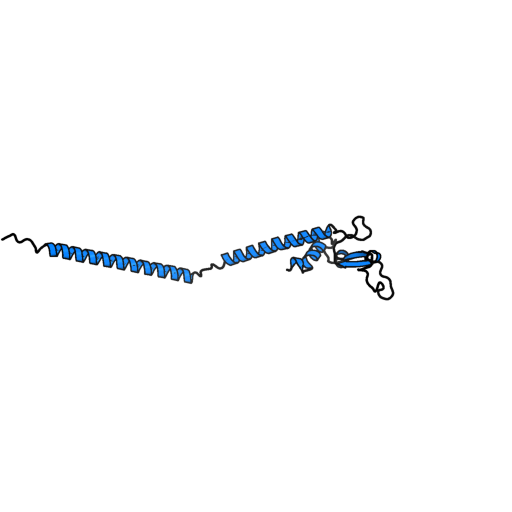5 ? -72.993 -28.339 63.730 1.00 47.03 155 ASP A C 1
ATOM 1287 O O . ASP A 1 155 ? -73.968 -28.416 62.982 1.00 47.03 155 ASP A O 1
ATOM 1291 N N . SER A 1 156 ? -72.307 -29.447 64.033 1.00 49.75 156 SER A N 1
ATOM 1292 C CA . SER A 1 156 ? -72.878 -30.781 63.764 1.00 49.75 156 SER A CA 1
ATOM 1293 C C . SER A 1 156 ? -72.402 -31.882 64.715 1.00 49.75 156 SER A C 1
ATOM 1295 O O . SER A 1 156 ? -71.851 -32.898 64.309 1.00 49.75 156 SER A O 1
ATOM 1297 N N . VAL A 1 157 ? -72.707 -31.739 66.008 1.00 49.78 157 VAL A N 1
ATOM 1298 C CA . VAL A 1 157 ? -72.811 -32.905 66.903 1.00 49.78 157 VAL A CA 1
ATOM 1299 C C . VAL A 1 157 ? -74.083 -32.799 67.745 1.00 49.78 157 VAL A C 1
ATOM 1301 O O . VAL A 1 157 ? -74.065 -32.354 68.889 1.00 49.78 157 VAL A O 1
ATOM 1304 N N . ILE A 1 158 ? -75.204 -33.254 67.180 1.00 41.78 158 ILE A N 1
ATOM 1305 C CA . ILE A 1 158 ? -76.329 -33.784 67.958 1.00 41.78 158 ILE A CA 1
ATOM 1306 C C . ILE A 1 158 ? -76.539 -35.242 67.524 1.00 41.78 158 ILE A C 1
ATOM 1308 O O . ILE A 1 158 ? -76.731 -35.546 66.351 1.00 41.78 158 ILE A O 1
ATOM 1312 N N . LEU A 1 159 ? -76.404 -36.110 68.527 1.00 41.34 159 LEU A N 1
ATOM 1313 C CA . LEU A 1 159 ? -76.551 -37.571 68.585 1.00 41.34 159 LEU A CA 1
ATOM 1314 C C . LEU A 1 159 ? -77.998 -38.048 68.259 1.00 41.34 159 LEU A C 1
ATOM 1316 O O . LEU A 1 159 ? -78.889 -37.220 68.083 1.00 41.34 159 LEU A O 1
ATOM 1320 N N . PRO A 1 160 ? -78.241 -39.372 68.145 1.00 44.59 160 PRO A N 1
ATOM 1321 C CA . PRO A 1 160 ? -79.208 -39.978 67.234 1.00 44.59 160 PRO A CA 1
ATOM 1322 C C . PRO A 1 160 ? -80.644 -40.022 67.767 1.00 44.59 160 PRO A C 1
ATOM 1324 O O . PRO A 1 160 ? -80.872 -40.043 68.977 1.00 44.59 160 PRO A O 1
ATOM 1327 N N . CYS A 1 161 ? -81.571 -40.187 66.823 1.00 35.78 161 CYS A N 1
ATOM 1328 C CA . CYS A 1 161 ? -82.642 -41.184 66.872 1.00 35.78 161 CYS A CA 1
ATOM 1329 C C . CYS A 1 161 ? -82.594 -41.981 65.564 1.00 35.78 161 CYS A C 1
ATOM 1331 O O . CYS A 1 161 ? -82.349 -41.344 64.513 1.00 35.78 161 CYS A O 1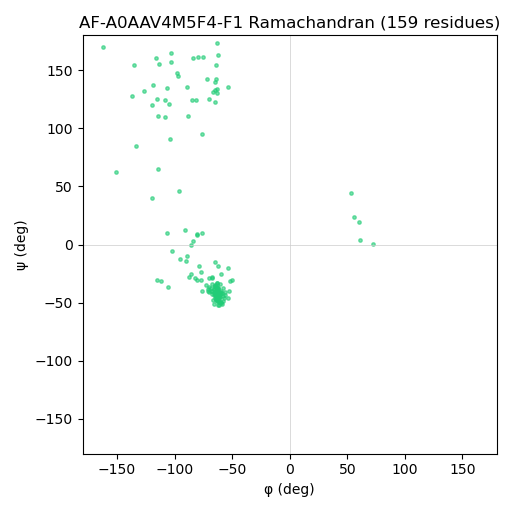
#

Nearest PDB structures (foldseek):
  7zk3-assembly1_A  TM=8.831E-01  e=1.557E-10  Mus musculus
  8qzc-assembly1_A  TM=8.843E-01  e=3.657E-10  Mus musculus
  7b5d-assembly1_B  TM=8.804E-01  e=6.183E-10  Mus musculus
  8xlr-assembly1_A  TM=8.264E-01  e=1.198E-10  Mus musculus
  7b5c-assembly1_A  TM=8.663E-01  e=1.360E-09  Mus musculus

Solvent-accessible surface area (backbone atoms only — not comparable to full-atom values): 9528 Å² total; per-residue (Å²): 108,67,66,78,78,38,70,60,58,58,51,50,49,37,23,75,76,71,32,92,80,59,42,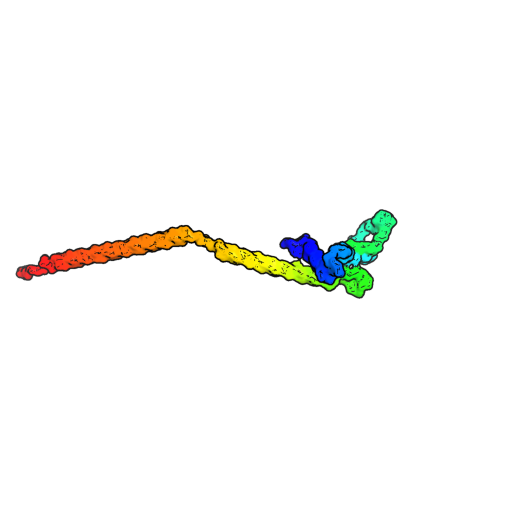73,76,64,45,69,70,68,48,37,18,53,42,53,56,80,75,50,51,90,88,74,48,68,95,70,60,51,61,93,89,36,76,56,65,65,48,74,45,87,42,50,36,31,39,74,93,44,98,62,45,68,38,78,34,71,68,40,53,55,44,51,52,51,35,53,51,50,51,54,54,50,50,54,49,52,52,50,52,52,50,52,49,54,65,73,52,58,95,68,54,69,72,56,55,52,52,51,52,51,51,54,50,54,55,51,53,53,53,53,50,50,52,52,49,53,55,48,54,52,50,51,52,50,52,51,50,61,58,56,72,68,78,79,87,79,84,88,134

Foldseek 3Di:
DCLPPPPVLLLQCCLPPPDPNSDCVCVVVQQKEKDALVPDDPVRRDPDQDDVNDRDGIDIDGAQAHHPPDPRHRHHDVSRVVSVVSSVVVVVVVVVVVVVVVVVVCVVDPPDDVVVVVVVVVVVVVVVVVVVVVVVVVVVVVVVVVVVVVVVVPPDDDDDD

pLDDT: mean 85.45, std 13.03, range [35.78, 96.75]

InterPro domains:
  IPR007632 Anoctamin [PTHR12308] (2-139)
  IPR049452 Anoctamin, transmembrane domain [PF04547] (2-122)

Radius of gyration: 43.52 Å; Cα contacts (8 Å, |Δi|>4): 96; chains: 1; bounding box: 103×54×106 Å

Organism: Caerostris extrusa (NCBI:txid172846)